Protein AF-A0AAE3PIC0-F1 (afdb_monomer_lite)

pLDDT: mean 70.78, std 9.6, range [46.78, 90.88]

Structure (mmCIF, N/CA/C/O backbone):
data_AF-A0AAE3PIC0-F1
#
_entry.id   AF-A0AAE3PIC0-F1
#
loop_
_atom_site.group_PDB
_atom_site.id
_atom_site.type_symbol
_atom_site.label_atom_id
_atom_site.label_alt_id
_atom_site.label_comp_id
_atom_site.label_asym_id
_atom_site.label_entity_id
_atom_site.label_seq_id
_atom_site.pdbx_PDB_ins_code
_atom_site.Cartn_x
_atom_site.Cartn_y
_atom_site.Cartn_z
_atom_site.occupancy
_atom_site.B_iso_or_equiv
_atom_site.auth_seq_id
_atom_site.auth_comp_id
_atom_site.auth_asym_id
_atom_site.auth_atom_id
_atom_site.pdbx_PDB_model_num
ATOM 1 N N . MET A 1 1 ? -5.004 -5.090 -6.928 1.00 55.50 1 MET A N 1
ATOM 2 C CA . MET A 1 1 ? -6.222 -5.946 -6.831 1.00 55.50 1 MET A CA 1
ATOM 3 C C . MET A 1 1 ? -6.102 -7.083 -5.812 1.00 55.50 1 MET A C 1
ATOM 5 O O . MET A 1 1 ? -7.061 -7.314 -5.086 1.00 55.50 1 MET A O 1
ATOM 9 N N . LEU A 1 2 ? -4.951 -7.758 -5.699 1.00 59.97 2 LEU A N 1
ATOM 10 C CA . LEU A 1 2 ? -4.701 -8.790 -4.674 1.00 59.97 2 LEU A CA 1
ATOM 11 C C . LEU A 1 2 ? -4.856 -8.282 -3.226 1.00 59.97 2 LEU A C 1
ATOM 13 O O . LEU A 1 2 ? -5.445 -8.961 -2.390 1.00 59.97 2 LEU A O 1
ATOM 17 N N . SER A 1 3 ? -4.411 -7.058 -2.955 1.00 60.50 3 SER A N 1
ATOM 18 C CA . SER A 1 3 ? -4.521 -6.366 -1.664 1.00 60.50 3 SER A CA 1
ATOM 19 C C . SER A 1 3 ? -5.972 -6.237 -1.170 1.00 60.50 3 SER A C 1
ATOM 21 O O . SER A 1 3 ? -6.254 -6.507 -0.005 1.00 60.50 3 SER A O 1
ATOM 23 N N . LEU A 1 4 ? -6.929 -5.948 -2.061 1.00 63.59 4 LEU A N 1
ATOM 24 C CA . LEU A 1 4 ? -8.353 -5.854 -1.709 1.00 63.59 4 LEU A CA 1
ATOM 25 C C . LEU A 1 4 ? -8.937 -7.208 -1.277 1.00 63.59 4 LEU A C 1
ATOM 27 O O . LEU A 1 4 ? -9.671 -7.282 -0.293 1.00 63.59 4 LEU A O 1
ATOM 31 N N . GLY A 1 5 ? -8.580 -8.287 -1.983 1.00 64.12 5 GLY A N 1
ATOM 32 C CA . GLY A 1 5 ? -9.026 -9.641 -1.645 1.00 64.12 5 GLY A CA 1
ATOM 33 C C . GLY A 1 5 ? -8.545 -10.089 -0.264 1.00 64.12 5 GLY A C 1
ATOM 34 O O . GLY A 1 5 ? -9.284 -10.737 0.475 1.00 64.12 5 GLY A O 1
ATOM 35 N N . VAL A 1 6 ? -7.338 -9.679 0.126 1.00 67.75 6 VAL A N 1
ATOM 36 C CA . VAL A 1 6 ? -6.777 -10.020 1.437 1.00 67.75 6 VAL A CA 1
ATOM 37 C C . VAL A 1 6 ? -7.390 -9.189 2.564 1.00 67.75 6 VAL A C 1
ATOM 39 O O . VAL A 1 6 ? -7.637 -9.727 3.641 1.00 67.75 6 VAL A O 1
ATOM 42 N N . VAL A 1 7 ? -7.734 -7.922 2.316 1.00 64.12 7 VAL A N 1
ATOM 43 C CA . VAL A 1 7 ? -8.497 -7.110 3.281 1.00 64.12 7 VAL A CA 1
ATOM 44 C C . VAL A 1 7 ? -9.878 -7.725 3.534 1.00 64.12 7 VAL A C 1
ATOM 46 O O . VAL A 1 7 ? -10.296 -7.841 4.685 1.00 64.12 7 VAL A O 1
ATOM 49 N N . VAL A 1 8 ? -10.567 -8.185 2.485 1.00 68.62 8 VAL A N 1
ATOM 50 C CA . VAL A 1 8 ? -11.854 -8.890 2.623 1.00 68.62 8 VAL A CA 1
ATOM 51 C C . VAL A 1 8 ? -11.689 -10.176 3.438 1.00 68.62 8 VAL A C 1
ATOM 53 O O . VAL A 1 8 ? -12.468 -10.418 4.357 1.00 68.62 8 VAL A O 1
ATOM 56 N N . LEU A 1 9 ? -10.650 -10.971 3.166 1.00 71.44 9 LEU A N 1
ATOM 57 C CA . LEU A 1 9 ? -10.363 -12.186 3.931 1.00 71.44 9 LEU A CA 1
ATOM 58 C C . LEU A 1 9 ? -10.068 -11.886 5.410 1.00 71.44 9 LEU A C 1
ATOM 60 O O . LEU A 1 9 ? -10.579 -12.578 6.288 1.00 71.44 9 LEU A O 1
ATOM 64 N N . ALA A 1 10 ? -9.293 -10.839 5.698 1.00 66.12 10 ALA A N 1
ATOM 65 C CA . ALA A 1 10 ? -8.974 -10.428 7.063 1.00 66.12 10 ALA A CA 1
ATOM 66 C C . ALA A 1 10 ? -10.232 -10.032 7.853 1.00 66.12 10 ALA A C 1
ATOM 68 O O . ALA A 1 10 ? -10.378 -10.437 9.003 1.00 66.12 10 ALA A O 1
ATOM 69 N N . VAL A 1 11 ? -11.172 -9.317 7.224 1.00 69.50 11 VAL A N 1
ATOM 70 C CA . VAL A 1 11 ? -12.470 -8.971 7.829 1.00 69.50 11 VAL A CA 1
ATOM 71 C C . VAL A 1 11 ? -13.307 -10.217 8.135 1.00 69.50 11 VAL A C 1
ATOM 73 O O . VAL A 1 11 ? -13.963 -10.271 9.173 1.00 69.50 11 VAL A O 1
ATOM 76 N N . VAL A 1 12 ? -13.294 -11.213 7.245 1.00 70.25 12 VAL A N 1
ATOM 77 C CA . VAL A 1 12 ? -14.065 -12.458 7.410 1.00 70.25 12 VAL A CA 1
ATOM 78 C C . VAL A 1 12 ? -13.493 -13.335 8.527 1.00 70.25 12 VAL A C 1
ATOM 80 O O . VAL A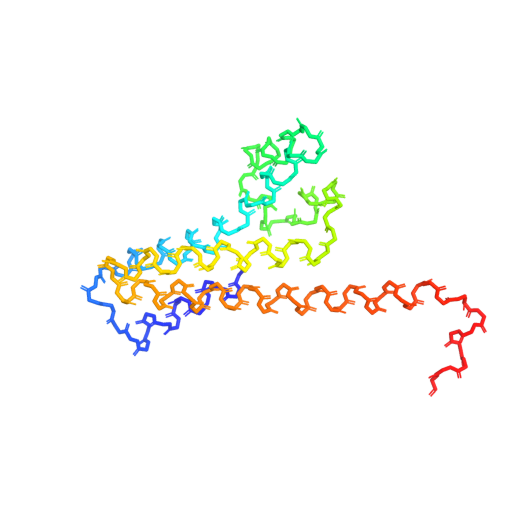 1 12 ? -14.253 -13.905 9.305 1.00 70.25 12 VAL A O 1
ATOM 83 N N . VAL A 1 13 ? -12.165 -13.448 8.619 1.00 72.62 13 VAL A N 1
ATOM 84 C CA . VAL A 1 13 ? -11.483 -14.323 9.591 1.00 72.62 13 VAL A CA 1
ATOM 85 C C . VAL A 1 13 ? -11.339 -13.661 10.965 1.00 72.62 13 VAL A C 1
ATOM 87 O O . VAL A 1 13 ? -11.378 -14.347 11.985 1.00 72.62 13 VAL A O 1
ATOM 90 N N . ALA A 1 14 ? -11.204 -12.335 11.010 1.00 70.62 14 ALA A N 1
ATOM 91 C CA . ALA A 1 14 ? -11.087 -11.551 12.233 1.00 70.62 14 ALA A CA 1
ATOM 92 C C . ALA A 1 14 ? -12.110 -10.400 12.212 1.00 70.62 14 ALA A C 1
ATOM 94 O O . ALA A 1 14 ? -11.786 -9.303 11.734 1.00 70.62 14 ALA A O 1
ATOM 95 N N . PRO A 1 15 ? -13.335 -10.632 12.734 1.00 72.56 15 PRO A N 1
ATOM 96 C CA . PRO A 1 15 ? -14.392 -9.632 12.753 1.00 72.56 15 PRO A CA 1
ATOM 97 C C . PRO A 1 15 ? -13.884 -8.335 13.392 1.00 72.56 15 PRO A C 1
ATOM 99 O O . PRO A 1 15 ? -13.363 -8.369 14.512 1.00 72.56 15 PRO A O 1
ATOM 102 N N . PRO A 1 16 ? -13.985 -7.195 12.696 1.00 72.62 16 PRO A N 1
ATOM 103 C CA . PRO A 1 16 ? -13.373 -5.975 13.179 1.00 72.62 16 PRO A CA 1
ATOM 104 C C . PRO A 1 16 ? -14.108 -5.429 14.410 1.00 72.62 16 PRO A C 1
ATOM 106 O O . PRO A 1 16 ? -15.339 -5.418 14.438 1.00 72.62 16 PRO A O 1
ATOM 109 N N . PRO A 1 17 ? -13.382 -4.866 15.393 1.00 76.12 17 PRO A N 1
ATOM 110 C CA . PRO A 1 17 ? -13.984 -4.108 16.494 1.00 76.12 17 PRO A CA 1
ATOM 111 C C . PRO A 1 17 ? -14.509 -2.728 16.046 1.00 76.12 17 PRO A C 1
ATOM 113 O O . PRO A 1 17 ? -14.990 -1.943 16.857 1.00 76.12 17 PRO A O 1
ATOM 116 N N . VAL A 1 18 ? -14.382 -2.417 14.755 1.00 76.38 18 VAL A N 1
ATOM 117 C CA . VAL A 1 18 ? -14.754 -1.163 14.095 1.00 76.38 18 VAL A CA 1
ATOM 118 C C . VAL A 1 18 ? -15.645 -1.464 12.884 1.00 76.38 18 VAL A C 1
ATOM 120 O O . VAL A 1 18 ? -15.657 -2.600 12.406 1.00 76.38 18 VAL A O 1
ATOM 123 N N . PRO A 1 19 ? -16.385 -0.482 12.340 1.00 83.81 19 PRO A N 1
ATOM 124 C CA . PRO A 1 19 ? -17.222 -0.710 11.167 1.00 83.81 19 PRO A CA 1
ATOM 125 C C . PRO A 1 19 ? -16.422 -1.288 9.992 1.00 83.81 19 PRO A C 1
ATOM 127 O O . PRO A 1 19 ? -15.389 -0.739 9.614 1.00 83.81 19 PRO A O 1
ATOM 130 N N . VAL A 1 20 ? -16.931 -2.356 9.369 1.00 75.81 20 VAL A N 1
ATOM 131 C CA . VAL A 1 20 ? -16.297 -3.031 8.216 1.00 75.81 20 VAL A CA 1
ATOM 132 C C . VAL A 1 20 ? -15.965 -2.050 7.090 1.00 75.81 20 VAL A C 1
ATOM 134 O O . VAL A 1 20 ? -14.892 -2.130 6.500 1.00 75.81 20 VAL A O 1
ATOM 137 N N . VAL A 1 21 ? -16.844 -1.076 6.836 1.00 75.12 21 VAL A N 1
ATOM 138 C CA . VAL A 1 21 ? -16.616 -0.018 5.839 1.00 75.12 21 VAL A CA 1
ATOM 139 C C . VAL A 1 21 ? -15.328 0.755 6.125 1.00 75.12 21 VAL A C 1
ATOM 141 O O . VAL A 1 21 ? -14.570 1.026 5.201 1.00 75.12 21 VAL A O 1
ATOM 144 N N . LEU A 1 22 ? -15.034 1.057 7.393 1.00 72.50 22 LEU A N 1
ATOM 145 C CA . LEU A 1 22 ? -13.808 1.756 7.775 1.00 72.50 22 LEU A CA 1
ATOM 146 C C . LEU A 1 22 ? -12.568 0.904 7.464 1.00 72.50 22 LEU A C 1
ATOM 148 O O . LEU A 1 22 ? -11.577 1.422 6.965 1.00 72.50 22 LEU A O 1
ATOM 152 N N . VAL A 1 23 ? -12.641 -0.408 7.700 1.00 68.81 23 VAL A N 1
ATOM 153 C CA . VAL A 1 23 ? -11.551 -1.355 7.405 1.00 68.81 23 VAL A CA 1
ATOM 154 C C . VAL A 1 23 ? -11.304 -1.465 5.904 1.00 68.81 23 VAL A C 1
ATOM 156 O O . VAL A 1 23 ? -10.156 -1.430 5.468 1.00 68.81 23 VAL A O 1
ATOM 159 N N . LEU A 1 24 ? -12.374 -1.550 5.111 1.00 69.75 24 LEU A N 1
ATOM 160 C CA . LEU A 1 24 ? -12.291 -1.584 3.653 1.00 69.75 24 LEU A CA 1
ATOM 161 C C . LEU A 1 24 ? -11.695 -0.289 3.097 1.00 69.75 24 LEU A C 1
ATOM 163 O O . LEU A 1 24 ? -10.805 -0.350 2.255 1.00 69.75 24 LEU A O 1
ATOM 167 N N . VAL A 1 25 ? -12.134 0.870 3.598 1.00 73.00 25 VAL A N 1
ATOM 168 C CA . VAL A 1 25 ? -11.605 2.176 3.183 1.00 73.00 25 VAL A CA 1
ATOM 169 C C . VAL A 1 25 ? -10.136 2.316 3.564 1.00 73.00 25 VAL A C 1
ATOM 171 O O . VAL A 1 25 ? -9.349 2.709 2.717 1.00 73.00 25 VAL A O 1
ATOM 174 N N . VAL A 1 26 ? -9.737 1.959 4.788 1.00 68.38 26 VAL A N 1
ATOM 175 C CA . VAL A 1 26 ? -8.332 2.049 5.225 1.00 68.38 26 VAL A CA 1
ATOM 176 C C . VAL A 1 26 ? -7.448 1.068 4.458 1.00 68.38 26 VAL A C 1
ATOM 178 O O . VAL A 1 26 ? -6.366 1.444 4.025 1.00 68.38 26 VAL A O 1
ATOM 181 N N . GLY A 1 27 ? -7.899 -0.170 4.248 1.00 66.25 27 GLY A N 1
ATOM 182 C CA . GLY A 1 27 ? -7.142 -1.175 3.502 1.00 66.25 27 GLY A CA 1
ATOM 183 C C . GLY A 1 27 ? -6.979 -0.818 2.023 1.00 66.25 27 GLY A C 1
ATOM 184 O O . GLY A 1 27 ? -5.884 -0.960 1.477 1.00 66.25 27 GLY A O 1
ATOM 185 N N . LEU A 1 28 ? -8.044 -0.308 1.393 1.00 67.25 28 LEU A N 1
ATOM 186 C CA . LEU A 1 28 ? -8.008 0.197 0.022 1.00 67.25 28 LEU A CA 1
ATOM 187 C C . LEU A 1 28 ? -7.140 1.455 -0.070 1.00 67.25 28 LEU A C 1
ATOM 189 O O . LEU A 1 28 ? -6.274 1.524 -0.931 1.00 67.25 28 LEU A O 1
ATOM 193 N N . ALA A 1 29 ? -7.327 2.419 0.833 1.00 69.38 29 ALA A N 1
ATOM 194 C CA . ALA A 1 29 ? -6.542 3.645 0.864 1.00 69.38 29 ALA A CA 1
ATOM 195 C C . ALA A 1 29 ? -5.062 3.350 1.100 1.00 69.38 29 ALA A C 1
ATOM 197 O O . ALA A 1 29 ? -4.243 3.945 0.427 1.00 69.38 29 ALA A O 1
ATOM 198 N N . ALA A 1 30 ? -4.698 2.409 1.973 1.00 67.12 30 ALA A N 1
ATOM 199 C CA . ALA A 1 30 ? -3.304 2.014 2.168 1.00 67.12 30 ALA A CA 1
ATOM 200 C C . ALA A 1 30 ? -2.708 1.375 0.904 1.00 67.12 30 ALA A C 1
ATOM 202 O O . ALA A 1 30 ? -1.589 1.706 0.526 1.00 67.12 30 ALA A O 1
ATOM 203 N N . GLY A 1 31 ? -3.463 0.498 0.233 1.00 63.19 31 GLY A N 1
ATOM 204 C CA . GLY A 1 31 ? -3.025 -0.145 -1.008 1.00 63.19 31 GLY A CA 1
ATOM 205 C C . GLY A 1 31 ? -2.954 0.797 -2.213 1.00 63.19 31 GLY A C 1
ATOM 206 O O . GLY A 1 31 ? -2.121 0.587 -3.075 1.00 63.19 31 GLY A O 1
ATOM 207 N N . VAL A 1 32 ? -3.796 1.831 -2.279 1.00 66.50 32 VAL A N 1
ATOM 208 C CA . VAL A 1 32 ? -3.776 2.840 -3.356 1.00 66.50 32 VAL A CA 1
ATOM 209 C C . VAL A 1 32 ? -2.787 3.964 -3.046 1.00 66.50 32 VAL A C 1
ATOM 211 O O . VAL A 1 32 ? -2.091 4.436 -3.935 1.00 66.50 32 VAL A O 1
ATOM 214 N N . ALA A 1 33 ? -2.698 4.396 -1.787 1.00 67.31 33 ALA A N 1
ATOM 215 C CA . ALA A 1 33 ? -1.794 5.464 -1.367 1.00 67.31 33 ALA A CA 1
ATOM 216 C C . ALA A 1 33 ? -0.330 5.045 -1.455 1.00 67.31 33 ALA A C 1
ATOM 218 O O . ALA A 1 33 ? 0.519 5.913 -1.636 1.00 67.31 33 ALA A O 1
ATOM 219 N N . ILE A 1 34 ? -0.026 3.747 -1.346 1.00 67.88 34 ILE A N 1
ATOM 220 C CA . ILE A 1 34 ? 1.344 3.291 -1.556 1.00 67.88 34 ILE A CA 1
ATOM 221 C C . ILE A 1 34 ? 1.792 3.532 -2.998 1.00 67.88 34 ILE A C 1
ATOM 223 O O . ILE A 1 34 ? 2.932 3.919 -3.165 1.00 67.88 34 ILE A O 1
ATOM 227 N N . ASP A 1 35 ? 0.892 3.427 -3.985 1.00 68.62 35 ASP A N 1
ATOM 228 C CA . ASP A 1 35 ? 1.175 3.691 -5.405 1.00 68.62 35 ASP A CA 1
ATOM 229 C C . ASP A 1 35 ? 1.188 5.194 -5.744 1.00 68.62 35 ASP A C 1
ATOM 231 O O . ASP A 1 35 ? 1.562 5.586 -6.849 1.00 68.62 35 ASP A O 1
ATOM 235 N N . VAL A 1 36 ? 0.805 6.068 -4.799 1.00 65.56 36 VAL A N 1
ATOM 236 C CA . VAL A 1 36 ? 0.903 7.527 -4.992 1.00 65.56 36 VAL A CA 1
ATOM 237 C C . VAL A 1 36 ? 2.364 7.983 -5.066 1.00 65.56 36 VAL A C 1
ATOM 239 O O . VAL A 1 36 ? 2.674 9.032 -5.636 1.00 65.56 36 VAL A O 1
ATOM 242 N N . ASP A 1 37 ? 3.276 7.177 -4.532 1.00 66.44 37 ASP A N 1
ATOM 243 C CA . ASP A 1 37 ? 4.713 7.399 -4.603 1.00 66.44 37 ASP A CA 1
ATOM 244 C C . ASP A 1 37 ? 5.231 7.536 -6.037 1.00 66.44 37 ASP A C 1
ATOM 246 O O . ASP A 1 37 ? 6.115 8.351 -6.281 1.00 66.44 37 ASP A O 1
ATOM 250 N N . HIS A 1 38 ? 4.600 6.874 -7.003 1.00 66.81 38 HIS A N 1
ATOM 251 C CA . HIS A 1 38 ? 4.930 6.994 -8.417 1.00 66.81 38 HIS A CA 1
ATOM 252 C C . HIS A 1 38 ? 4.747 8.412 -8.927 1.00 66.81 38 HIS A C 1
ATOM 254 O O . HIS A 1 38 ? 5.621 8.912 -9.622 1.00 66.81 38 HIS A O 1
ATOM 260 N N . PHE A 1 39 ? 3.664 9.099 -8.549 1.00 64.00 39 PHE A N 1
ATOM 261 C CA . PHE A 1 39 ? 3.451 10.488 -8.967 1.00 64.00 39 PHE A CA 1
ATOM 262 C C . PHE A 1 39 ? 4.495 11.421 -8.353 1.00 64.00 39 PHE A C 1
ATOM 264 O O . PHE A 1 39 ? 4.938 12.369 -8.996 1.00 64.00 39 PHE A O 1
ATOM 271 N N . VAL A 1 40 ? 4.905 11.154 -7.110 1.00 64.75 40 VAL A N 1
ATOM 272 C CA . VAL A 1 40 ? 5.911 11.961 -6.407 1.00 64.75 40 VAL A CA 1
ATOM 273 C C . VAL A 1 40 ? 7.299 11.735 -7.000 1.00 64.75 40 VAL A C 1
ATOM 275 O O . VAL A 1 40 ? 8.033 12.697 -7.226 1.00 64.75 40 VAL A O 1
ATOM 278 N N . VAL A 1 41 ? 7.655 10.484 -7.287 1.00 63.59 41 VAL A N 1
ATOM 279 C CA . VAL A 1 41 ? 8.947 10.137 -7.877 1.00 63.59 41 VAL A CA 1
ATOM 280 C C . VAL A 1 41 ? 9.011 10.587 -9.341 1.00 63.59 41 VAL A C 1
ATOM 282 O O . VAL A 1 41 ? 10.006 11.201 -9.720 1.00 63.59 41 VAL A O 1
ATOM 285 N N . ALA A 1 42 ? 7.944 10.411 -10.125 1.00 61.16 42 ALA A N 1
ATOM 286 C CA . ALA A 1 42 ? 7.803 10.964 -11.477 1.00 61.16 42 ALA A CA 1
ATOM 287 C C . ALA A 1 42 ? 8.008 12.481 -11.489 1.00 61.16 42 ALA A C 1
ATOM 289 O O . ALA A 1 42 ? 8.800 13.020 -12.258 1.00 61.16 42 ALA A O 1
ATOM 290 N N . ARG A 1 43 ? 7.371 13.185 -10.548 1.00 64.06 43 ARG A N 1
ATOM 291 C CA . ARG A 1 43 ? 7.535 14.631 -10.409 1.00 64.06 43 ARG A CA 1
ATOM 292 C C . ARG A 1 43 ? 8.960 15.034 -10.029 1.00 64.06 43 ARG A C 1
ATOM 294 O O . ARG A 1 43 ? 9.400 16.124 -10.406 1.00 64.06 43 ARG A O 1
ATOM 301 N N . TYR A 1 44 ? 9.648 14.217 -9.235 1.00 59.91 44 TYR A N 1
ATOM 302 C CA . TYR A 1 44 ? 11.020 14.481 -8.811 1.00 59.91 44 TYR A CA 1
ATOM 303 C C . TYR A 1 44 ? 12.029 14.243 -9.941 1.00 59.91 44 TYR A C 1
ATOM 305 O O . TYR A 1 44 ? 12.972 15.020 -10.072 1.00 59.91 44 TYR A O 1
ATOM 313 N N . ARG A 1 45 ? 11.821 13.204 -10.759 1.00 60.66 45 ARG A N 1
ATOM 314 C CA . ARG A 1 45 ? 12.710 12.831 -11.869 1.00 60.66 45 ARG A CA 1
ATOM 315 C C . ARG A 1 45 ? 12.475 13.668 -13.126 1.00 60.66 45 ARG A C 1
ATOM 317 O O . ARG A 1 45 ? 13.425 14.251 -13.639 1.00 60.66 45 ARG A O 1
ATOM 324 N N . ASP A 1 46 ? 11.221 13.794 -13.550 1.00 62.69 46 ASP A N 1
ATOM 325 C CA . ASP A 1 46 ? 10.870 14.339 -14.870 1.00 62.69 46 ASP A CA 1
ATOM 326 C C . ASP A 1 46 ? 10.264 15.747 -14.793 1.00 62.69 46 ASP A C 1
ATOM 328 O O . ASP A 1 46 ? 10.082 16.421 -15.804 1.00 62.69 46 ASP A O 1
ATOM 332 N N . GLY A 1 47 ? 9.969 16.234 -13.582 1.00 60.38 47 GLY A N 1
ATOM 333 C CA . GLY A 1 47 ? 9.430 17.578 -13.363 1.00 60.38 47 GLY A CA 1
ATOM 334 C C . GLY A 1 47 ? 7.960 17.754 -13.755 1.00 60.38 47 GLY A C 1
ATOM 335 O O . GLY A 1 47 ? 7.422 18.846 -13.562 1.00 60.38 47 GLY A O 1
ATOM 336 N N . ASP A 1 48 ? 7.310 16.697 -14.239 1.00 61.59 48 ASP A N 1
ATOM 337 C CA . ASP A 1 48 ? 5.993 16.743 -14.871 1.00 61.59 48 ASP A CA 1
ATOM 338 C C . ASP A 1 48 ? 4.904 16.063 -14.014 1.00 61.59 48 ASP A C 1
ATOM 340 O O . ASP A 1 48 ? 5.163 15.117 -13.268 1.00 61.59 48 ASP A O 1
ATOM 344 N N . TRP A 1 49 ? 3.676 16.575 -14.098 1.00 64.56 49 TRP A N 1
ATOM 345 C CA . TRP A 1 49 ? 2.472 16.033 -13.462 1.00 64.56 49 TRP A CA 1
ATOM 346 C C . TRP A 1 49 ? 1.555 15.309 -14.455 1.00 64.56 49 TRP A C 1
ATOM 348 O O . TRP A 1 49 ? 0.464 14.901 -14.058 1.00 64.56 49 TRP A O 1
ATOM 358 N N . ASN A 1 50 ? 1.971 15.109 -15.711 1.00 63.72 50 ASN A N 1
ATOM 359 C CA . ASN A 1 50 ? 1.165 14.466 -16.758 1.00 63.72 50 ASN A CA 1
ATOM 360 C C . ASN A 1 50 ? 0.491 13.158 -16.314 1.00 63.72 50 ASN A C 1
ATOM 362 O O . ASN A 1 50 ? -0.646 12.896 -16.692 1.00 63.72 50 ASN A O 1
ATOM 366 N N . VAL A 1 51 ? 1.142 12.342 -15.480 1.00 61.03 51 VAL A N 1
ATOM 367 C CA . VAL A 1 51 ? 0.549 11.104 -14.938 1.00 61.03 51 VAL A CA 1
ATOM 368 C C . VAL A 1 51 ? -0.660 11.418 -14.042 1.00 61.03 51 VAL A C 1
ATOM 370 O O . VAL A 1 51 ? -1.700 10.764 -14.133 1.00 61.03 51 VAL A O 1
ATOM 373 N 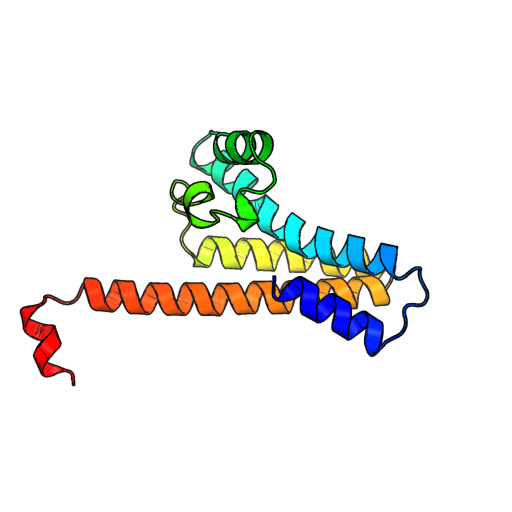N . LEU A 1 52 ? -0.557 12.451 -13.201 1.00 63.62 52 LEU A N 1
ATOM 374 C CA . LEU A 1 52 ? -1.638 12.916 -12.330 1.00 63.62 52 LEU A CA 1
ATOM 375 C C . LEU A 1 52 ? -2.771 13.552 -13.149 1.00 63.62 52 LEU A C 1
ATOM 377 O O . LEU A 1 52 ? -3.940 13.308 -12.866 1.00 63.62 52 LEU A O 1
ATOM 381 N N . GLU A 1 53 ? -2.436 14.309 -14.194 1.00 66.06 53 GLU A N 1
ATOM 382 C CA . GLU A 1 53 ? -3.409 14.870 -15.139 1.00 66.06 53 GLU A CA 1
ATOM 383 C C . GLU A 1 53 ? -4.182 13.761 -15.867 1.00 66.06 53 GLU A C 1
ATOM 385 O O . GLU A 1 53 ? -5.414 13.750 -15.852 1.00 66.06 53 GLU A O 1
ATOM 390 N N . LYS A 1 54 ? -3.478 12.744 -16.380 1.00 64.81 54 LYS A N 1
ATOM 391 C CA . LYS A 1 54 ? -4.081 11.561 -17.009 1.00 64.81 54 LYS A CA 1
ATOM 392 C C . LYS A 1 54 ? -4.985 10.787 -16.041 1.00 64.81 54 LYS A C 1
AT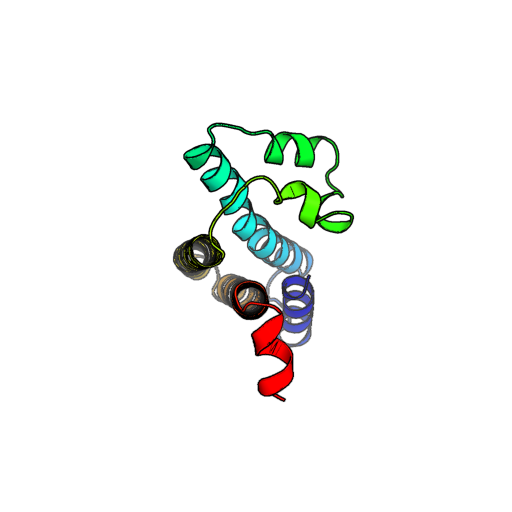OM 394 O O . LYS A 1 54 ? -5.995 10.229 -16.480 1.00 64.81 54 LYS A O 1
ATOM 399 N N . LEU A 1 55 ? -4.657 10.746 -14.748 1.00 64.31 55 LEU A N 1
ATOM 400 C CA . LEU A 1 55 ? -5.489 10.116 -13.719 1.00 64.31 55 LEU A CA 1
ATOM 401 C C . LEU A 1 55 ? -6.759 10.930 -13.422 1.00 64.31 55 LEU A C 1
ATOM 403 O O . LEU A 1 55 ? -7.836 10.357 -13.262 1.00 64.31 55 LEU A O 1
ATOM 407 N N . VAL A 1 56 ? -6.645 12.258 -13.363 1.00 70.56 56 VAL A N 1
ATOM 408 C CA . VAL A 1 56 ? -7.779 13.167 -13.130 1.00 70.56 56 VAL A CA 1
ATOM 409 C C . VAL A 1 56 ? -8.750 13.155 -14.311 1.00 70.56 56 VAL A C 1
ATOM 411 O O . VAL A 1 56 ? -9.962 13.157 -14.103 1.00 70.56 56 VAL A O 1
ATOM 414 N N . GLU A 1 57 ? -8.243 13.086 -15.542 1.00 75.75 57 GLU A N 1
ATOM 415 C CA . GLU A 1 57 ? -9.066 12.988 -16.753 1.00 75.75 57 GLU A CA 1
ATOM 416 C C . GLU A 1 57 ? -9.911 11.713 -16.805 1.00 75.75 57 GLU A C 1
ATOM 418 O O . GLU A 1 57 ? -11.030 11.725 -17.320 1.00 75.75 57 GLU A O 1
ATOM 423 N N . ASN A 1 58 ? -9.379 10.599 -16.301 1.00 65.88 58 ASN A N 1
ATOM 424 C CA . ASN A 1 58 ? -10.105 9.343 -16.264 1.00 65.88 58 ASN A CA 1
ATOM 425 C C . ASN A 1 58 ? -9.710 8.522 -15.026 1.00 65.88 58 ASN A C 1
ATOM 427 O O . ASN A 1 58 ? -8.747 7.751 -15.077 1.00 65.88 58 ASN A O 1
ATOM 431 N N . PRO A 1 59 ? -10.495 8.601 -13.938 1.00 60.53 59 PRO A N 1
ATOM 432 C CA . PRO A 1 59 ? -10.185 7.911 -12.688 1.00 60.53 59 PRO A CA 1
ATOM 433 C C . PRO A 1 59 ? -10.276 6.382 -12.801 1.00 60.53 59 PRO A C 1
ATOM 435 O O . PRO A 1 59 ? -9.851 5.672 -11.892 1.00 60.53 59 PRO A O 1
ATOM 438 N N . LEU A 1 60 ? -10.820 5.856 -13.906 1.00 67.12 60 LEU A N 1
ATOM 439 C CA . LEU A 1 60 ? -10.868 4.423 -14.182 1.00 67.12 60 LEU A CA 1
ATOM 440 C C . LEU A 1 60 ? -9.649 3.918 -14.968 1.00 67.12 60 LEU A C 1
ATOM 442 O O . LEU A 1 60 ? -9.461 2.703 -15.024 1.00 67.12 60 LEU A O 1
ATOM 446 N N . ARG A 1 61 ? -8.790 4.800 -15.510 1.00 63.28 61 ARG A N 1
ATOM 447 C CA . ARG A 1 61 ? -7.577 4.407 -16.259 1.00 63.28 61 ARG A CA 1
ATOM 448 C C . ARG A 1 61 ? -6.687 3.395 -15.525 1.00 63.28 61 ARG A C 1
ATOM 450 O O . ARG A 1 61 ? -6.295 2.440 -16.179 1.00 63.28 61 ARG A O 1
ATOM 457 N N . PRO A 1 62 ? -6.444 3.479 -14.202 1.00 59.53 62 PRO A N 1
ATOM 458 C CA . PRO A 1 62 ? -5.643 2.471 -13.496 1.00 59.53 62 PRO A CA 1
ATOM 459 C C . PRO A 1 62 ? -6.219 1.052 -13.560 1.00 59.53 62 PRO A C 1
ATOM 461 O O . PRO A 1 62 ? -5.499 0.080 -13.355 1.00 59.53 62 PRO A O 1
ATOM 464 N N . PHE A 1 63 ? -7.525 0.928 -13.807 1.00 59.94 63 PHE A N 1
ATOM 465 C CA . PHE A 1 63 ? -8.221 -0.350 -13.906 1.00 59.94 63 PHE A CA 1
ATOM 466 C C . PHE A 1 63 ? -8.397 -0.817 -15.351 1.00 59.94 63 PHE A C 1
ATOM 468 O O . PHE A 1 63 ? -8.510 -2.018 -15.582 1.00 59.94 63 PHE A O 1
ATOM 475 N N . THR A 1 64 ? -8.462 0.110 -16.309 1.00 62.06 64 THR A N 1
ATOM 476 C CA . THR A 1 64 ? -8.727 -0.201 -17.722 1.00 62.06 64 THR A CA 1
ATOM 477 C C . THR A 1 64 ? -7.473 -0.233 -18.583 1.00 62.06 64 THR A C 1
ATOM 479 O O . THR A 1 64 ? -7.452 -0.953 -19.573 1.00 62.06 64 THR A O 1
ATOM 482 N N . ASP A 1 65 ? -6.462 0.561 -18.235 1.00 61.59 65 ASP A N 1
ATOM 483 C CA . ASP A 1 65 ? -5.222 0.717 -18.993 1.00 61.59 65 ASP A CA 1
ATOM 484 C C . ASP A 1 65 ? -4.056 1.080 -18.049 1.00 61.59 65 ASP A C 1
ATOM 486 O O . ASP A 1 65 ? -3.633 2.239 -17.967 1.00 61.59 65 ASP A O 1
ATOM 490 N N . PRO A 1 66 ? -3.583 0.105 -17.249 1.00 55.00 66 PRO A N 1
ATOM 491 C CA . PRO A 1 66 ? -2.552 0.345 -16.244 1.00 55.00 66 PRO A CA 1
ATOM 492 C C . PRO A 1 66 ? -1.209 0.708 -16.882 1.00 55.00 66 PRO A C 1
ATOM 494 O O . PRO A 1 66 ? -0.470 1.516 -16.336 1.00 55.00 66 PRO A O 1
ATOM 497 N N . GLU A 1 67 ? -0.896 0.133 -18.043 1.00 57.50 67 GLU A N 1
ATOM 498 C CA . GLU A 1 67 ? 0.384 0.323 -18.727 1.00 57.50 67 GLU A CA 1
ATOM 499 C C . GLU A 1 67 ? 0.503 1.757 -19.265 1.00 57.50 67 GLU A C 1
ATOM 501 O O . GLU A 1 67 ? 1.506 2.420 -19.009 1.00 57.50 67 GLU A O 1
ATOM 506 N N . ALA A 1 68 ? -0.545 2.314 -19.882 1.00 55.47 68 ALA A N 1
ATOM 507 C CA . ALA A 1 68 ? -0.506 3.667 -20.448 1.00 55.47 68 ALA A CA 1
ATOM 508 C C . ALA A 1 68 ? -0.319 4.808 -19.427 1.00 55.47 68 ALA A C 1
ATOM 510 O O . ALA A 1 68 ? 0.027 5.926 -19.819 1.00 55.47 68 ALA A O 1
ATOM 511 N N . LEU A 1 69 ? -0.550 4.563 -18.132 1.00 56.66 69 LEU A N 1
ATOM 512 C CA . LEU A 1 69 ? -0.274 5.546 -17.078 1.00 56.66 69 LEU A CA 1
ATOM 513 C C . LEU A 1 69 ? 1.207 5.586 -16.682 1.00 56.66 69 LEU A C 1
ATOM 515 O O . LEU A 1 69 ? 1.676 6.641 -16.272 1.00 56.66 69 LEU A O 1
ATOM 519 N N . PHE A 1 70 ? 1.937 4.477 -16.820 1.00 56.44 70 PHE A N 1
ATOM 520 C CA . PHE A 1 70 ? 3.285 4.324 -16.257 1.00 56.44 70 PHE A CA 1
ATOM 521 C C . PHE A 1 70 ? 4.384 4.072 -17.300 1.00 56.44 70 PHE A C 1
ATOM 523 O O . PHE A 1 70 ? 5.551 4.018 -16.927 1.00 56.44 70 PHE A O 1
ATOM 530 N N . VAL A 1 71 ? 4.043 3.979 -18.593 1.00 52.09 71 VAL A N 1
ATOM 531 C CA . VAL A 1 71 ? 4.997 3.832 -19.719 1.00 52.09 71 VAL A CA 1
ATOM 532 C C . VAL A 1 71 ? 6.051 4.949 -19.781 1.00 52.09 71 VAL A C 1
ATOM 534 O O . VAL A 1 71 ? 7.123 4.732 -20.329 1.00 52.09 71 VAL A O 1
ATOM 537 N N . GLU A 1 72 ? 5.778 6.136 -19.233 1.00 46.78 72 GLU A N 1
ATOM 538 C CA . GLU A 1 72 ? 6.676 7.299 -19.356 1.00 46.78 72 GLU A CA 1
ATOM 539 C C . GLU A 1 72 ? 7.586 7.524 -18.143 1.00 46.78 72 GLU A C 1
ATOM 541 O O . GLU A 1 72 ? 8.542 8.285 -18.238 1.00 46.78 72 GLU A O 1
ATOM 546 N N . THR A 1 73 ? 7.335 6.855 -17.017 1.00 51.34 73 THR A N 1
ATOM 547 C CA . THR A 1 73 ? 8.157 6.984 -15.807 1.00 51.34 73 THR A CA 1
ATOM 548 C C . THR A 1 73 ? 9.030 5.747 -15.667 1.00 51.34 73 THR A C 1
ATOM 550 O O . THR A 1 73 ? 8.664 4.804 -14.965 1.00 51.34 73 THR A O 1
ATOM 553 N N . ASP A 1 74 ? 10.168 5.753 -16.363 1.00 50.25 74 ASP A N 1
ATOM 554 C CA . ASP A 1 74 ? 11.251 4.760 -16.275 1.00 50.25 74 ASP A CA 1
ATOM 555 C C . ASP A 1 74 ? 11.880 4.780 -14.865 1.00 50.25 74 ASP A C 1
ATOM 557 O O . ASP A 1 74 ? 12.977 5.288 -14.619 1.00 50.25 74 ASP A O 1
ATOM 561 N N . LEU A 1 75 ? 11.145 4.272 -13.880 1.00 55.88 75 LEU A N 1
ATOM 562 C CA . LEU A 1 75 ? 11.711 3.890 -12.597 1.00 55.88 75 LEU A CA 1
ATOM 563 C C . LEU A 1 75 ? 12.052 2.414 -12.672 1.00 55.88 75 LEU A C 1
ATOM 565 O O . LEU A 1 75 ? 11.162 1.576 -12.842 1.00 55.88 75 LEU A O 1
ATOM 569 N N . ASP A 1 76 ? 13.340 2.111 -12.508 1.00 64.06 76 ASP A N 1
ATOM 570 C CA . ASP A 1 76 ? 13.815 0.743 -12.355 1.00 64.06 76 ASP A CA 1
ATOM 571 C C . ASP A 1 76 ? 12.932 0.030 -11.325 1.00 64.06 76 ASP A C 1
ATOM 573 O O . ASP A 1 76 ? 12.667 0.553 -10.240 1.00 64.06 76 ASP A O 1
ATOM 577 N N . GLY A 1 77 ? 12.458 -1.180 -11.642 1.00 69.81 77 GLY A N 1
ATOM 578 C CA . GLY A 1 77 ? 11.502 -1.907 -10.795 1.00 69.81 77 GLY A CA 1
ATOM 579 C C . GLY A 1 77 ? 11.975 -2.143 -9.349 1.00 69.81 77 GLY A C 1
ATOM 580 O O . GLY A 1 77 ? 11.170 -2.502 -8.492 1.00 69.81 77 GLY A O 1
ATOM 581 N N . LEU A 1 78 ? 13.264 -1.929 -9.061 1.00 70.38 78 LEU A N 1
ATOM 582 C CA . LEU A 1 78 ? 13.834 -1.916 -7.712 1.00 70.38 78 LEU A CA 1
ATOM 583 C C . LEU A 1 78 ? 13.610 -0.591 -6.964 1.00 70.38 78 LEU A C 1
ATOM 585 O O . LEU A 1 78 ? 13.285 -0.644 -5.779 1.00 70.38 78 LEU A O 1
ATOM 589 N N . ASP A 1 79 ? 13.732 0.567 -7.623 1.00 70.06 79 ASP A N 1
ATOM 590 C CA . ASP A 1 79 ? 13.467 1.885 -7.018 1.00 70.06 79 ASP A CA 1
ATOM 591 C C . ASP A 1 79 ? 12.016 1.955 -6.518 1.00 70.06 79 ASP A C 1
ATOM 593 O O . ASP A 1 79 ? 11.743 2.403 -5.400 1.00 70.06 79 ASP A O 1
ATOM 597 N N . ARG A 1 80 ? 11.094 1.408 -7.319 1.00 75.44 80 ARG A N 1
ATOM 598 C CA . ARG A 1 80 ? 9.678 1.255 -6.973 1.00 75.44 80 ARG A CA 1
ATOM 599 C C . ARG A 1 80 ? 9.476 0.404 -5.716 1.00 75.44 80 ARG A C 1
ATOM 601 O O . ARG A 1 80 ? 8.842 0.839 -4.758 1.00 75.44 80 ARG A O 1
ATOM 608 N N . LEU A 1 81 ? 10.091 -0.778 -5.680 1.00 79.44 81 LEU A N 1
ATOM 609 C CA . LEU A 1 81 ? 9.965 -1.705 -4.556 1.00 79.44 81 LEU A CA 1
ATOM 610 C C . LEU A 1 81 ? 10.527 -1.119 -3.250 1.00 79.44 81 LEU A C 1
ATOM 612 O O . LEU A 1 81 ? 9.968 -1.333 -2.171 1.00 79.44 81 LEU A O 1
ATOM 616 N N . VAL A 1 82 ? 11.633 -0.372 -3.340 1.00 80.12 82 VAL A N 1
ATOM 617 C CA . VAL A 1 82 ? 12.247 0.315 -2.195 1.00 80.12 82 VAL A CA 1
ATOM 618 C C . VAL A 1 82 ? 11.337 1.424 -1.673 1.00 80.12 82 VAL A C 1
ATOM 620 O O . VAL A 1 82 ? 11.148 1.525 -0.459 1.00 80.12 82 VAL A O 1
ATOM 623 N N . SER A 1 83 ? 10.738 2.215 -2.564 1.00 78.19 83 SER A N 1
ATOM 624 C CA . SER A 1 83 ? 9.773 3.253 -2.196 1.00 78.19 83 SER A CA 1
ATOM 625 C C . SER A 1 83 ? 8.563 2.669 -1.458 1.00 78.19 83 SER A C 1
ATOM 627 O O . SER A 1 83 ? 8.242 3.092 -0.340 1.00 78.19 83 SER A O 1
ATOM 629 N N . HIS A 1 84 ? 7.970 1.602 -1.999 1.00 82.38 84 HIS A N 1
ATOM 630 C CA . HIS A 1 84 ? 6.870 0.887 -1.353 1.00 82.38 84 HIS A CA 1
ATOM 631 C C . HIS A 1 84 ? 7.259 0.356 0.033 1.00 82.38 84 HIS A C 1
ATOM 633 O O . HIS A 1 84 ? 6.538 0.553 1.016 1.00 82.38 84 HIS A O 1
ATOM 639 N N . ALA A 1 85 ? 8.425 -0.282 0.150 1.00 83.25 85 ALA A N 1
ATOM 640 C CA . ALA A 1 85 ? 8.910 -0.795 1.428 1.00 83.25 85 ALA A CA 1
ATOM 641 C C . ALA A 1 85 ? 9.126 0.327 2.461 1.00 83.25 85 ALA A C 1
ATOM 643 O O . ALA A 1 85 ? 8.768 0.160 3.630 1.00 83.25 85 ALA A O 1
ATOM 644 N N . ALA A 1 86 ? 9.658 1.479 2.042 1.00 82.62 86 ALA A N 1
ATOM 645 C CA . ALA A 1 86 ? 9.868 2.634 2.911 1.00 82.62 86 ALA A CA 1
ATOM 646 C C . ALA A 1 86 ? 8.540 3.210 3.426 1.00 82.62 86 ALA A C 1
ATOM 648 O O . ALA A 1 86 ? 8.392 3.443 4.627 1.00 82.62 86 ALA A O 1
ATOM 649 N N . ILE A 1 87 ? 7.546 3.374 2.549 1.00 80.81 87 ILE A N 1
ATOM 650 C CA . ILE A 1 87 ? 6.215 3.866 2.929 1.00 80.81 87 ILE A CA 1
ATOM 651 C C . ILE A 1 87 ? 5.534 2.886 3.878 1.00 80.81 87 ILE A C 1
ATOM 653 O O . ILE A 1 87 ? 5.030 3.302 4.923 1.00 80.81 87 ILE A O 1
ATOM 657 N N . GLY A 1 88 ? 5.569 1.585 3.579 1.00 82.38 88 GLY A N 1
ATOM 658 C CA . GLY A 1 88 ? 5.037 0.564 4.481 1.00 82.38 88 GLY A CA 1
ATOM 659 C C . GLY A 1 88 ? 5.720 0.578 5.848 1.00 82.38 88 GLY A C 1
ATOM 660 O O . GLY A 1 88 ? 5.041 0.510 6.875 1.00 82.38 88 GLY A O 1
ATOM 661 N N . GLY A 1 89 ? 7.042 0.769 5.869 1.00 82.44 89 GLY A N 1
ATOM 662 C CA . GLY A 1 89 ? 7.844 0.914 7.082 1.00 82.44 89 GLY A CA 1
ATOM 663 C C . GLY A 1 89 ? 7.486 2.128 7.943 1.00 82.44 89 GLY A C 1
ATOM 664 O O . GLY A 1 89 ? 7.739 2.095 9.142 1.00 82.44 89 GLY A O 1
ATOM 665 N N . VAL A 1 90 ? 6.863 3.170 7.382 1.00 83.94 90 VAL A N 1
ATOM 666 C CA . VAL A 1 90 ? 6.407 4.362 8.124 1.00 83.94 90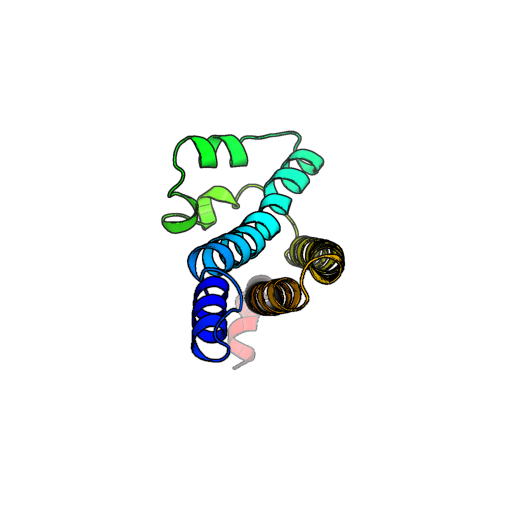 VAL A CA 1
ATOM 667 C C . VAL A 1 90 ? 4.923 4.276 8.480 1.00 83.94 90 VAL A C 1
ATOM 669 O O . VAL A 1 90 ? 4.538 4.498 9.629 1.00 83.94 90 VAL A O 1
ATOM 672 N N . VAL A 1 91 ? 4.074 3.928 7.514 1.00 82.50 91 VAL A N 1
ATOM 673 C CA . VAL A 1 91 ? 2.613 3.919 7.672 1.00 82.50 91 VAL A CA 1
ATOM 674 C C . VAL A 1 91 ? 2.169 2.872 8.691 1.00 82.50 91 VAL A C 1
ATOM 676 O O . VAL A 1 91 ? 1.317 3.163 9.532 1.00 82.50 91 VAL A O 1
ATOM 679 N N . VAL A 1 92 ? 2.754 1.670 8.666 1.00 87.19 92 V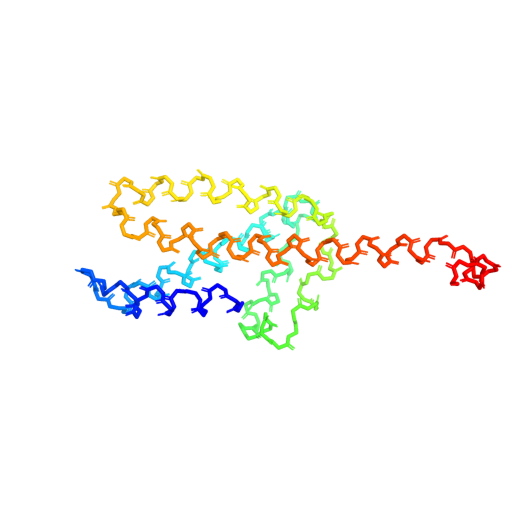AL A N 1
ATOM 680 C CA . VAL A 1 92 ? 2.353 0.584 9.573 1.00 87.19 92 VAL A CA 1
ATOM 681 C C . VAL A 1 92 ? 2.644 0.929 11.041 1.00 87.19 92 VAL A C 1
ATOM 683 O O . VAL A 1 92 ? 1.719 0.811 11.850 1.00 87.19 92 VAL A O 1
ATOM 686 N N . PRO A 1 93 ? 3.847 1.405 11.427 1.00 85.12 93 PRO A N 1
ATOM 687 C CA . PRO A 1 93 ? 4.090 1.846 12.800 1.00 85.12 93 PRO A CA 1
ATOM 688 C C . PRO A 1 93 ? 3.195 3.004 13.240 1.00 85.12 93 PRO A C 1
ATOM 690 O O . PRO A 1 93 ? 2.693 2.978 14.360 1.00 85.12 93 PRO A O 1
ATOM 693 N N . LEU A 1 94 ? 2.940 3.992 12.372 1.00 85.00 94 LEU A N 1
ATOM 694 C CA . LEU A 1 94 ? 2.041 5.105 12.700 1.00 85.00 94 LEU A CA 1
ATOM 695 C C . LEU A 1 94 ? 0.611 4.620 12.960 1.00 85.00 94 LEU A C 1
ATOM 697 O O . LEU A 1 94 ? -0.022 5.048 13.925 1.00 85.00 94 LEU A O 1
ATOM 701 N N . LEU A 1 95 ? 0.113 3.677 12.157 1.00 83.06 95 LEU A N 1
ATOM 702 C CA . LEU A 1 95 ? -1.172 3.032 12.417 1.00 83.06 95 LEU A CA 1
ATOM 703 C C . LEU A 1 95 ? -1.145 2.236 13.722 1.00 83.06 95 LEU A C 1
ATOM 705 O O . LEU A 1 95 ? -2.119 2.289 14.470 1.00 83.06 95 LEU A O 1
ATOM 709 N N . ALA A 1 96 ? -0.036 1.566 14.047 1.00 87.69 96 ALA A N 1
ATOM 710 C CA . ALA A 1 96 ? 0.091 0.783 15.276 1.00 87.69 96 ALA A CA 1
ATOM 711 C C . ALA A 1 96 ? -0.018 1.640 16.547 1.00 87.69 96 ALA A C 1
ATOM 713 O O . ALA A 1 96 ? -0.507 1.141 17.559 1.00 87.69 96 ALA A O 1
ATOM 714 N N . LEU A 1 97 ? 0.353 2.926 16.485 1.00 90.88 97 LEU A N 1
ATOM 715 C CA . LEU A 1 97 ? 0.156 3.882 17.585 1.00 90.88 97 LEU A CA 1
ATOM 716 C C . LEU A 1 97 ? -1.324 4.183 17.868 1.00 90.88 97 LEU A C 1
ATOM 718 O O . LEU A 1 97 ? -1.658 4.609 18.970 1.00 90.88 97 LEU A O 1
ATOM 722 N N . SER A 1 98 ? -2.206 3.981 16.885 1.00 85.56 98 SER A N 1
ATOM 723 C CA . SER A 1 98 ? -3.641 4.276 17.002 1.00 85.56 98 SER A CA 1
ATOM 724 C C . SER A 1 98 ? -4.499 3.018 17.149 1.00 85.56 98 SER A C 1
ATOM 726 O O . SER A 1 98 ? -5.411 2.978 17.971 1.00 85.56 98 SER A O 1
ATOM 728 N N . SER A 1 99 ? -4.218 1.978 16.362 1.00 83.00 99 SER A N 1
ATOM 729 C CA . SER A 1 99 ? -4.957 0.721 16.357 1.00 83.00 99 SER A CA 1
ATOM 730 C C . SER A 1 99 ? -4.099 -0.408 15.803 1.00 83.00 99 SER A C 1
ATOM 732 O O . SER A 1 99 ? -3.806 -0.465 14.607 1.00 83.00 99 SER A O 1
ATOM 734 N N . THR A 1 100 ? -3.769 -1.376 16.660 1.00 87.50 100 THR A N 1
ATOM 735 C CA . THR A 1 100 ? -3.067 -2.601 16.254 1.00 87.50 100 THR A CA 1
ATOM 736 C C . THR A 1 100 ? -3.833 -3.358 15.168 1.00 87.50 100 THR A C 1
ATOM 738 O O . THR A 1 100 ? -3.218 -3.893 14.253 1.00 87.50 100 THR A O 1
ATOM 741 N N . TYR A 1 101 ? -5.170 -3.360 15.216 1.00 80.31 101 TYR A N 1
ATOM 742 C CA . TYR A 1 101 ? -5.989 -4.023 14.200 1.00 80.31 101 TYR A CA 1
ATOM 743 C C . TYR A 1 101 ? -5.798 -3.384 12.817 1.00 80.31 101 TYR A C 1
ATOM 745 O O . TYR A 1 101 ? -5.508 -4.082 11.848 1.00 80.31 101 TYR A O 1
ATOM 753 N N . LEU A 1 102 ? -5.899 -2.051 12.725 1.00 77.31 102 LEU A N 1
ATOM 754 C CA . LEU A 1 102 ? -5.704 -1.338 11.456 1.00 77.31 102 LEU A CA 1
ATOM 755 C C . LEU A 1 102 ? -4.264 -1.462 10.951 1.00 77.31 102 LEU A C 1
ATOM 757 O O . LEU A 1 102 ? -4.053 -1.613 9.750 1.00 77.31 102 LEU A O 1
ATOM 761 N N . ALA A 1 103 ? -3.288 -1.463 11.860 1.00 83.00 103 ALA A N 1
ATOM 762 C CA . ALA A 1 103 ? -1.888 -1.676 11.519 1.00 83.00 103 ALA A CA 1
ATOM 763 C C . ALA A 1 103 ? -1.645 -3.059 10.905 1.00 83.00 103 ALA A C 1
ATOM 765 O O . ALA A 1 103 ? -0.948 -3.157 9.901 1.00 83.00 103 ALA A O 1
ATOM 766 N N . VAL A 1 104 ? -2.253 -4.116 11.457 1.00 83.12 104 VAL A N 1
ATOM 767 C CA . VAL A 1 104 ? -2.155 -5.477 10.907 1.00 83.12 104 VAL A CA 1
ATOM 768 C C . VAL A 1 104 ? -2.821 -5.563 9.536 1.00 83.12 104 VAL A C 1
ATOM 770 O O . VAL A 1 104 ? -2.220 -6.096 8.606 1.00 83.12 104 VAL A O 1
ATOM 773 N N . VAL A 1 105 ? -4.025 -5.006 9.377 1.00 78.62 105 VAL A N 1
ATOM 774 C CA . VAL A 1 105 ? -4.720 -4.990 8.077 1.00 78.62 105 VAL A CA 1
ATOM 775 C C . VAL A 1 105 ? -3.884 -4.267 7.020 1.00 78.62 105 VAL A C 1
ATOM 777 O O . VAL A 1 105 ? -3.702 -4.790 5.920 1.00 78.62 105 VAL A O 1
ATOM 780 N N . ALA A 1 106 ? -3.332 -3.098 7.357 1.00 80.81 106 ALA A N 1
ATOM 781 C CA . ALA A 1 106 ? -2.444 -2.361 6.468 1.00 80.81 106 ALA A CA 1
ATOM 782 C C . ALA A 1 106 ? -1.173 -3.162 6.159 1.00 80.81 106 ALA A C 1
ATOM 784 O O . ALA A 1 106 ? -0.852 -3.347 4.992 1.00 80.81 106 ALA A O 1
ATOM 785 N N . ALA A 1 107 ? -0.494 -3.711 7.169 1.00 83.81 107 ALA A N 1
ATOM 786 C CA . ALA A 1 107 ? 0.734 -4.484 6.990 1.00 83.81 107 ALA A CA 1
ATOM 787 C C . ALA A 1 107 ? 0.543 -5.679 6.051 1.00 83.81 107 ALA A C 1
ATOM 789 O O . ALA A 1 107 ? 1.356 -5.898 5.158 1.00 83.81 107 ALA A O 1
ATOM 790 N N . VAL A 1 108 ? -0.549 -6.428 6.216 1.00 83.31 108 VAL A N 1
ATOM 791 C CA . VAL A 1 108 ? -0.860 -7.574 5.356 1.00 83.31 108 VAL A CA 1
ATOM 792 C C . VAL A 1 108 ? -1.192 -7.119 3.931 1.00 83.31 108 VAL A C 1
ATOM 794 O O . VAL A 1 108 ? -0.685 -7.705 2.975 1.00 83.31 108 VAL A O 1
ATOM 797 N N . SER A 1 109 ? -2.005 -6.069 3.772 1.00 80.38 109 SER A N 1
ATOM 798 C CA . SER A 1 109 ? -2.343 -5.510 2.453 1.00 80.38 109 SER A CA 1
ATOM 799 C C . SER A 1 109 ? -1.086 -5.059 1.700 1.00 80.38 109 SER A C 1
ATOM 801 O O . SER A 1 109 ? -0.877 -5.442 0.548 1.00 80.38 109 SER A O 1
ATOM 803 N N . LEU A 1 110 ? -0.210 -4.317 2.384 1.00 82.50 110 LEU A N 1
ATOM 804 C CA . LEU A 1 110 ? 1.046 -3.819 1.833 1.00 82.50 110 LEU A CA 1
ATOM 805 C C . LEU A 1 110 ? 2.031 -4.951 1.528 1.00 82.50 110 LEU A C 1
ATOM 807 O O . LEU A 1 110 ? 2.654 -4.936 0.472 1.00 82.50 110 LEU A O 1
ATOM 811 N N . TYR A 1 111 ? 2.135 -5.965 2.391 1.00 83.12 111 TYR A N 1
ATOM 812 C CA . TYR A 1 111 ? 2.971 -7.140 2.136 1.00 83.12 111 TYR A CA 1
ATOM 813 C C . TYR A 1 111 ? 2.572 -7.846 0.838 1.00 83.12 111 TYR A C 1
ATOM 815 O O . TYR A 1 111 ? 3.419 -8.153 0.004 1.00 83.12 111 TYR A O 1
ATOM 823 N N . VAL A 1 112 ? 1.272 -8.076 0.650 1.00 82.25 112 VAL A N 1
ATOM 824 C CA . VAL A 1 112 ? 0.739 -8.732 -0.550 1.00 82.25 112 VAL A CA 1
ATOM 825 C C . VAL A 1 112 ? 0.999 -7.890 -1.796 1.00 82.25 112 VAL A C 1
ATOM 827 O O . VAL A 1 112 ? 1.322 -8.444 -2.845 1.00 82.25 112 VAL A O 1
ATOM 830 N N . HIS A 1 113 ? 0.885 -6.567 -1.681 1.00 82.00 113 HIS A N 1
ATOM 831 C CA . HIS A 1 113 ? 1.177 -5.634 -2.767 1.00 82.00 113 HIS A CA 1
ATOM 832 C C . HIS A 1 113 ? 2.650 -5.680 -3.179 1.00 82.00 113 HIS A C 1
ATOM 834 O O . HIS A 1 113 ? 2.952 -5.987 -4.328 1.00 82.00 113 HIS A O 1
ATOM 840 N N . VAL A 1 114 ? 3.560 -5.492 -2.220 1.00 83.94 114 VAL A N 1
ATOM 841 C CA . VAL A 1 114 ? 5.017 -5.557 -2.426 1.00 83.94 114 VAL A CA 1
ATOM 842 C C . VAL A 1 114 ? 5.436 -6.917 -2.985 1.00 83.94 114 VAL A C 1
ATOM 844 O O . VAL A 1 114 ? 6.288 -6.993 -3.865 1.00 83.94 114 VAL A O 1
ATOM 847 N N . LEU A 1 115 ? 4.825 -8.011 -2.521 1.00 82.81 115 LEU A N 1
ATOM 848 C CA . LEU A 1 115 ? 5.121 -9.349 -3.030 1.00 82.81 115 LEU A CA 1
ATOM 849 C C . LEU A 1 115 ? 4.672 -9.524 -4.486 1.00 82.81 115 LEU A C 1
ATOM 851 O O . LEU A 1 115 ? 5.405 -10.108 -5.285 1.00 82.81 115 LEU A O 1
ATOM 855 N N . ALA A 1 116 ? 3.483 -9.027 -4.834 1.00 81.38 116 ALA A N 1
ATOM 856 C CA . ALA A 1 116 ? 3.005 -9.042 -6.212 1.00 81.38 116 ALA A CA 1
ATOM 857 C C . ALA A 1 116 ? 3.931 -8.222 -7.121 1.00 81.38 116 ALA A C 1
ATOM 859 O O . ALA A 1 116 ? 4.280 -8.685 -8.208 1.00 81.38 116 ALA A O 1
ATOM 860 N N . ASP A 1 117 ? 4.38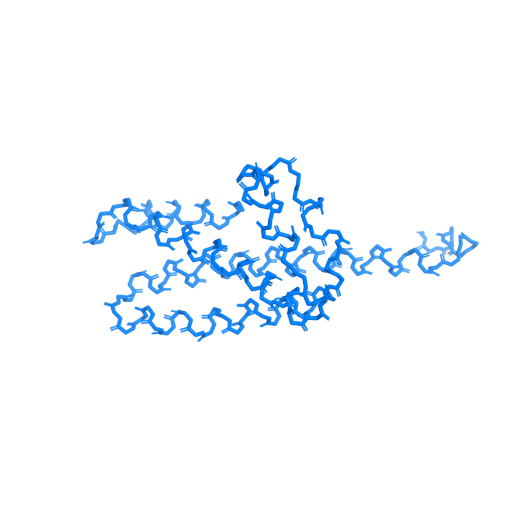4 -7.061 -6.646 1.00 79.44 117 ASP A N 1
ATOM 861 C CA . ASP A 1 117 ? 5.292 -6.200 -7.395 1.00 79.44 117 ASP A CA 1
ATOM 862 C C . ASP A 1 117 ? 6.683 -6.825 -7.567 1.00 79.44 117 ASP A C 1
ATOM 864 O O . ASP A 1 117 ? 7.220 -6.861 -8.670 1.00 79.44 117 ASP A O 1
ATOM 868 N N . LEU A 1 118 ? 7.228 -7.452 -6.520 1.00 82.56 118 LEU A N 1
ATOM 869 C CA . LEU A 1 118 ? 8.485 -8.199 -6.597 1.00 82.56 118 LEU A CA 1
ATOM 870 C C . LEU A 1 118 ? 8.415 -9.340 -7.620 1.00 82.56 118 LEU A C 1
ATOM 872 O O . LEU A 1 118 ? 9.361 -9.548 -8.383 1.00 82.56 118 LEU A O 1
ATOM 876 N N . VAL A 1 119 ? 7.311 -10.095 -7.649 1.00 82.56 119 VAL A N 1
ATOM 877 C CA . VAL A 1 119 ? 7.104 -11.155 -8.648 1.00 82.56 119 VAL A CA 1
ATOM 878 C C . VAL A 1 119 ? 7.051 -10.562 -10.053 1.00 82.56 119 VAL A C 1
ATOM 880 O O . VAL A 1 119 ? 7.633 -11.139 -10.973 1.00 82.56 119 VAL A O 1
ATOM 883 N N . ASN A 1 120 ? 6.395 -9.415 -10.222 1.00 79.25 120 ASN A N 1
ATOM 884 C CA . ASN A 1 120 ? 6.323 -8.723 -11.501 1.00 79.25 120 ASN A CA 1
ATOM 885 C C . ASN A 1 120 ? 7.709 -8.252 -11.970 1.00 79.25 120 ASN A C 1
ATOM 887 O O . ASN A 1 120 ? 8.137 -8.600 -13.069 1.00 79.25 120 ASN A O 1
ATOM 891 N N . THR A 1 121 ? 8.464 -7.575 -11.103 1.00 80.62 121 THR A N 1
ATOM 892 C CA . THR A 1 121 ? 9.835 -7.117 -11.377 1.00 80.62 121 THR A CA 1
ATOM 893 C C . THR A 1 121 ? 10.767 -8.285 -11.702 1.00 80.62 121 THR A C 1
ATOM 895 O O . THR A 1 121 ? 11.530 -8.222 -12.665 1.00 80.62 121 THR A O 1
ATOM 898 N N . ARG A 1 122 ? 10.670 -9.403 -10.969 1.00 80.94 122 ARG A N 1
ATOM 899 C CA . ARG A 1 122 ? 11.446 -10.624 -11.257 1.00 80.94 122 ARG A CA 1
ATOM 900 C C . ARG A 1 122 ? 11.123 -11.207 -12.629 1.00 80.94 122 ARG A C 1
ATOM 902 O O . ARG A 1 122 ? 12.037 -11.654 -13.311 1.00 80.94 122 ARG A O 1
ATOM 909 N N . ARG A 1 123 ? 9.851 -11.217 -13.038 1.00 76.62 123 ARG A N 1
ATOM 910 C CA . ARG A 1 123 ? 9.450 -11.688 -14.374 1.00 76.62 123 ARG A CA 1
ATOM 911 C C . ARG A 1 123 ? 9.969 -10.767 -15.475 1.00 76.62 123 ARG A C 1
ATOM 913 O O . ARG A 1 123 ? 10.486 -11.275 -16.463 1.00 76.62 123 ARG A O 1
ATOM 920 N N . GLY A 1 124 ? 9.883 -9.450 -15.285 1.00 69.75 124 GLY A N 1
ATOM 921 C CA . GLY A 1 124 ? 10.408 -8.465 -16.235 1.00 69.75 124 GLY A CA 1
ATOM 922 C C . GLY A 1 124 ? 11.918 -8.592 -16.448 1.00 69.75 124 GLY A C 1
ATOM 923 O O . GLY A 1 124 ? 12.368 -8.625 -17.589 1.00 69.75 124 GLY A O 1
ATOM 924 N N . ALA A 1 125 ? 12.688 -8.771 -15.370 1.00 68.81 125 ALA A N 1
ATOM 925 C CA . ALA A 1 125 ? 14.139 -8.954 -15.449 1.00 68.81 125 ALA A CA 1
ATOM 926 C C . ALA A 1 125 ? 14.543 -10.186 -16.284 1.00 68.81 125 ALA A C 1
ATOM 928 O O . ALA A 1 125 ? 15.456 -10.107 -17.098 1.00 68.81 125 ALA A O 1
ATOM 929 N N . VAL A 1 126 ? 13.825 -11.306 -16.136 1.00 64.38 126 VAL A N 1
ATOM 930 C CA . VAL A 1 126 ? 14.078 -12.533 -16.918 1.00 64.38 126 VAL A CA 1
ATOM 931 C C . VAL A 1 126 ? 13.774 -12.334 -18.406 1.00 64.38 126 VAL A C 1
ATOM 933 O O . VAL A 1 126 ? 14.483 -12.869 -19.255 1.00 64.38 126 VAL A O 1
ATOM 936 N N . VAL A 1 127 ? 12.721 -11.580 -18.739 1.00 64.19 127 VAL A N 1
ATOM 937 C CA . VAL A 1 127 ? 12.378 -11.275 -20.139 1.00 64.19 127 VAL A CA 1
ATOM 938 C C . VAL A 1 127 ? 13.444 -10.381 -20.769 1.00 64.19 127 VAL A C 1
ATOM 940 O O . VAL A 1 127 ? 13.913 -10.693 -21.858 1.00 64.19 127 VAL A O 1
ATOM 943 N N . TYR A 1 128 ? 13.886 -9.343 -20.057 1.00 63.91 128 TYR A N 1
ATOM 944 C CA . TYR A 1 128 ? 14.957 -8.455 -20.511 1.00 63.91 128 TYR A CA 1
ATOM 945 C C . TYR A 1 128 ? 16.262 -9.220 -20.786 1.00 63.91 128 TYR A C 1
ATOM 947 O O . TYR A 1 128 ? 16.825 -9.112 -21.873 1.00 63.91 128 TYR A O 1
ATOM 955 N N . GLU A 1 129 ? 16.691 -10.076 -19.853 1.00 69.75 129 GLU A N 1
ATOM 956 C CA . GLU A 1 129 ? 17.901 -10.893 -20.013 1.00 69.75 129 GLU A CA 1
ATOM 957 C C . GLU A 1 129 ? 17.787 -11.868 -21.200 1.00 69.75 129 GLU A C 1
ATOM 959 O O . GLU A 1 129 ? 18.748 -12.067 -21.939 1.00 69.75 129 GLU A O 1
ATOM 964 N N . ARG A 1 130 ? 16.594 -12.425 -21.459 1.00 65.69 130 ARG A N 1
ATOM 965 C CA . ARG A 1 130 ? 16.336 -13.248 -22.654 1.00 65.69 130 ARG A CA 1
ATOM 966 C C . ARG A 1 130 ? 16.434 -12.438 -23.947 1.00 65.69 130 ARG A C 1
ATOM 968 O O . ARG A 1 130 ? 16.886 -12.972 -24.964 1.00 65.69 130 ARG A O 1
ATOM 975 N N . ASP A 1 131 ? 15.986 -11.188 -23.926 1.00 72.00 131 ASP A N 1
ATOM 976 C CA . ASP A 1 131 ? 15.959 -10.332 -25.106 1.00 72.00 131 ASP A CA 1
ATOM 977 C C . ASP A 1 131 ? 17.329 -9.737 -25.457 1.00 72.00 131 ASP A C 1
ATOM 979 O O . ASP A 1 131 ? 17.614 -9.557 -26.643 1.00 72.00 131 ASP A O 1
ATOM 983 N N . GLU A 1 132 ? 18.220 -9.565 -24.477 1.00 75.69 132 GLU A N 1
ATOM 984 C CA . GLU A 1 132 ? 19.630 -9.214 -24.702 1.00 75.69 132 GLU A CA 1
ATOM 985 C C . GLU A 1 132 ? 20.456 -10.353 -25.325 1.00 75.69 132 GLU A C 1
ATOM 987 O O . GLU A 1 132 ? 21.470 -10.094 -25.978 1.00 75.69 132 GLU A O 1
ATOM 992 N N . ILE A 1 133 ? 20.033 -11.618 -25.182 1.00 73.25 133 ILE A N 1
ATOM 993 C CA . ILE A 1 133 ? 20.721 -12.752 -25.814 1.00 73.25 133 ILE A CA 1
ATOM 994 C C . ILE A 1 133 ? 20.506 -12.690 -27.338 1.00 73.25 133 ILE A C 1
ATOM 996 O O . ILE A 1 133 ? 19.351 -12.747 -27.794 1.00 73.25 133 ILE A O 1
ATOM 1000 N N . PRO A 1 134 ? 21.586 -12.647 -28.150 1.00 78.06 134 PRO A N 1
ATOM 1001 C CA . PRO A 1 134 ? 21.486 -12.663 -29.604 1.00 78.06 134 PRO A CA 1
ATOM 1002 C C . PRO A 1 134 ? 20.658 -13.860 -30.095 1.00 78.06 134 PRO A C 1
ATOM 1004 O O . PRO A 1 134 ? 20.832 -14.968 -29.579 1.00 78.06 134 PRO A O 1
ATOM 1007 N N . PRO A 1 135 ? 19.784 -13.685 -31.104 1.00 73.00 135 PRO A N 1
ATOM 1008 C CA . PRO A 1 135 ? 18.859 -14.731 -31.551 1.00 73.00 135 PRO A CA 1
ATOM 1009 C C . PRO A 1 135 ? 19.562 -16.040 -31.943 1.00 73.00 135 PRO A C 1
ATOM 1011 O O . PRO A 1 135 ? 19.017 -17.120 -31.746 1.00 73.00 135 PRO A O 1
ATOM 1014 N N . GLU A 1 136 ? 20.810 -15.941 -32.401 1.00 79.31 136 GLU A N 1
ATOM 1015 C CA . GLU A 1 136 ? 21.694 -17.042 -32.803 1.00 79.31 136 GLU A CA 1
ATOM 1016 C C . GLU A 1 136 ? 22.080 -17.994 -31.654 1.00 79.31 136 GLU A C 1
ATOM 1018 O O . GLU A 1 136 ? 22.484 -19.133 -31.890 1.00 79.31 136 GLU A O 1
ATOM 1023 N N . LEU A 1 137 ? 21.976 -17.536 -30.402 1.00 70.88 137 LEU A N 1
ATOM 1024 C CA . LEU A 1 137 ? 22.337 -18.299 -29.204 1.00 70.88 137 LEU A CA 1
ATOM 1025 C C . LEU A 1 137 ? 21.115 -18.847 -28.447 1.00 70.88 137 LEU A C 1
ATOM 1027 O O . LEU A 1 137 ? 21.294 -19.662 -27.545 1.00 70.88 137 LEU A O 1
ATOM 1031 N N . ARG A 1 138 ? 19.886 -18.461 -28.831 1.00 69.25 138 ARG A N 1
ATOM 1032 C CA . ARG A 1 138 ? 18.635 -18.870 -28.158 1.00 69.25 138 ARG A CA 1
ATOM 1033 C C . ARG A 1 138 ? 18.237 -20.328 -28.430 1.00 69.25 138 ARG A C 1
ATOM 1035 O O . ARG A 1 138 ? 17.600 -20.939 -27.588 1.00 69.25 138 ARG A O 1
ATOM 1042 N N . GLU A 1 139 ? 18.633 -20.895 -29.572 1.00 64.94 139 GLU A N 1
ATOM 1043 C CA . GLU A 1 139 ? 18.308 -22.284 -29.963 1.00 64.94 139 GLU A CA 1
ATOM 1044 C C . GLU A 1 139 ? 19.193 -23.353 -29.295 1.00 64.94 139 GLU A C 1
ATOM 1046 O O . GLU A 1 139 ? 18.909 -24.542 -29.405 1.00 64.94 139 GLU A O 1
ATOM 1051 N N . LYS A 1 140 ? 20.285 -22.964 -28.621 1.00 58.84 140 LYS A N 1
ATOM 1052 C CA . LYS A 1 140 ? 21.253 -23.904 -28.021 1.00 58.84 140 LYS A CA 1
ATOM 1053 C C . LYS A 1 140 ? 21.071 -24.134 -26.516 1.00 58.84 140 LYS A C 1
ATOM 1055 O O . LYS A 1 140 ? 21.865 -24.876 -25.940 1.00 58.84 140 LYS A O 1
ATOM 1060 N N . SER A 1 141 ? 20.097 -23.482 -25.883 1.00 56.09 141 SER A N 1
ATOM 1061 C CA . SER A 1 141 ? 19.909 -23.487 -24.423 1.00 56.09 141 SER A CA 1
ATOM 1062 C C . SER A 1 141 ? 18.713 -24.303 -23.915 1.00 56.09 141 SER A C 1
ATOM 1064 O O . SER A 1 141 ? 18.546 -24.375 -22.698 1.00 56.09 141 SER A O 1
ATOM 1066 N N . ASP A 1 142 ? 17.919 -24.899 -24.809 1.00 53.69 142 ASP A N 1
ATOM 1067 C CA . ASP A 1 142 ? 16.808 -25.814 -24.484 1.00 53.69 142 ASP A CA 1
ATOM 1068 C C . ASP A 1 142 ? 17.257 -27.286 -24.563 1.00 53.69 142 ASP A C 1
ATOM 1070 O O . ASP A 1 142 ? 16.806 -28.092 -23.714 1.00 53.69 142 ASP A O 1
#

Foldseek 3Di:
DQLLVVLVVLCVVPPDPDDSVVSSCLSVCLLVVLVVVLQVVCCVPVVDNVLVVVCVVPVCCCVVPVCVSCVPPPDQLVNSLVSLVVSLVPVLVVVCVPDPSSSVSSNVSSVSSSVVSVVVSVVVVVVVVLVPPDPVCNVVPD

Radius of gyration: 18.25 Å; chains: 1; bounding box: 40×43×50 Å

Sequence (142 aa):
MLSLGVVVLAVVVAPPPVPVVLVLVVGLAAGVAIDVDHFVVARYRDGDWNVLEKLVENPLRPFTDPEALFVETDLDGLDRLVSHAAIGGVVVPLLALSSTYLAVVAAVSLYVHVLADLVNTRRGAVVYERDEIPPELREKSD

Secondary structure (DSSP, 8-state):
-HHHHHHHHHHHHS--SS-HHHHHHHHHHHHHHGGGHHHHHHHHHH---HHHHHHHH-TTHHHH-HHHHHTT----HHHHHHHHHHHHHHHHHHHHTT-HHHHHHHHHHHHHHHHHHHHHHHHHHHHHHHHHS-HHHHTT--